Protein AF-A0A837HLQ0-F1 (afdb_monomer_lite)

pLDDT: mean 89.19, std 10.48, range [44.34, 97.69]

Secondary structure (DSSP, 8-state):
-HHHHHHHHHHHHHHHHHHHHHHHHH-GGGHHHHHHHHHHHHHHHHHHHHT--HHHHHHHHHHHHHHHHHHHHHHHHHHH--HHHHHHHHHHHHHHHHHHHHHHHGGG-TT-TT--TTHHHHHHHHHHHHHHHHHHHH-TT-TT--HHHHHHHHHHHHHHHHHHHHHHHS---

Foldseek 3Di:
DVVLLVQLVVQLVVLLVCQQVVCVVPPVLCNVVSSNVRNVVSNVCSCVVVVDDSLVSLLVVLLVVLVVLLVVLVVCCVPVVDVVSVVSNVVSVVLNVQLVVCVVCVPVDPQQVQPDHNQSSLQSLLVVLVVQLVCLVVCVPDPRDPSVVSNVVSNVSNVVSVVVSNVNSDDPD

Structure (mmCIF, N/CA/C/O backbone):
data_AF-A0A837HLQ0-F1
#
_entry.id   AF-A0A837HLQ0-F1
#
loop_
_atom_site.group_PDB
_atom_site.id
_atom_site.type_symbol
_atom_site.label_atom_id
_atom_site.label_alt_id
_atom_site.label_comp_id
_atom_site.label_asym_id
_atom_site.label_entity_id
_atom_site.label_seq_id
_atom_site.pdbx_PDB_ins_code
_atom_site.Cartn_x
_atom_site.Cartn_y
_atom_site.Cartn_z
_atom_site.occupancy
_atom_site.B_iso_or_equiv
_atom_site.auth_seq_id
_atom_site.auth_comp_id
_atom_site.auth_asym_id
_atom_site.auth_atom_id
_atom_site.pdbx_PDB_model_num
ATOM 1 N N . MET A 1 1 ? -15.020 -18.019 10.980 1.00 65.00 1 MET A N 1
ATOM 2 C CA . MET A 1 1 ? -14.082 -16.875 10.936 1.00 65.00 1 MET A CA 1
ATOM 3 C C . MET A 1 1 ? -12.792 -17.198 10.193 1.00 65.00 1 MET A C 1
ATOM 5 O O . MET A 1 1 ? -12.580 -16.581 9.162 1.00 65.00 1 MET A O 1
ATOM 9 N N . ALA A 1 2 ? -11.977 -18.177 10.611 1.00 77.06 2 ALA A N 1
ATOM 10 C CA . ALA A 1 2 ? -10.708 -18.489 9.925 1.00 77.06 2 ALA A CA 1
ATOM 11 C C . ALA A 1 2 ? -10.864 -18.763 8.412 1.00 77.06 2 ALA A C 1
ATOM 13 O O . ALA A 1 2 ? -10.162 -18.166 7.602 1.00 77.06 2 ALA A O 1
ATOM 14 N N . SER A 1 3 ? -11.860 -19.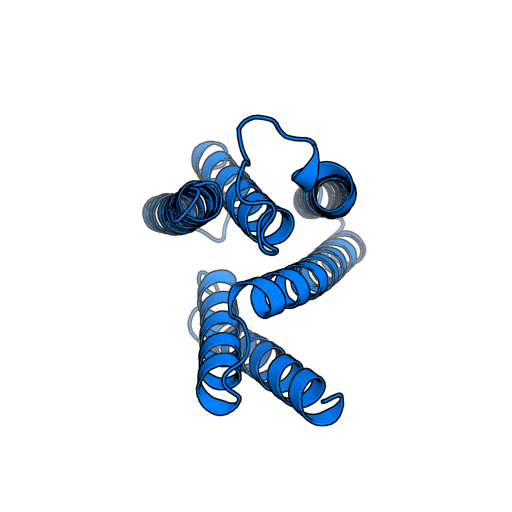570 8.025 1.00 86.94 3 SER A N 1
ATOM 15 C CA . SER A 1 3 ? -12.172 -19.832 6.610 1.00 86.94 3 SER A CA 1
ATOM 16 C C . SER A 1 3 ? -12.517 -18.557 5.823 1.00 86.94 3 SER A C 1
ATOM 18 O O . SER A 1 3 ? -12.079 -18.423 4.690 1.00 86.94 3 SER A O 1
ATOM 20 N N . GLN A 1 4 ? -13.223 -17.590 6.421 1.00 88.88 4 GLN A N 1
ATOM 21 C CA . GLN A 1 4 ? -13.599 -16.343 5.740 1.00 88.88 4 GLN A CA 1
ATOM 22 C C . GLN A 1 4 ? -12.381 -15.450 5.486 1.00 88.88 4 GLN A C 1
ATOM 24 O O . GLN A 1 4 ? -12.241 -14.907 4.395 1.00 88.88 4 GLN A O 1
ATOM 29 N N . ILE A 1 5 ? -11.489 -15.333 6.476 1.00 88.06 5 ILE A N 1
ATOM 30 C CA . ILE A 1 5 ? -10.247 -14.556 6.358 1.00 88.06 5 ILE A CA 1
ATOM 31 C C . ILE A 1 5 ? -9.364 -15.156 5.260 1.00 88.06 5 ILE A C 1
ATOM 33 O O . ILE A 1 5 ? -8.882 -14.429 4.395 1.00 88.06 5 ILE A O 1
ATOM 37 N N . PHE A 1 6 ? -9.219 -16.485 5.245 1.00 91.94 6 PHE A N 1
ATOM 38 C CA . PHE A 1 6 ? -8.462 -17.181 4.208 1.00 91.94 6 PHE A CA 1
ATOM 39 C C . PHE A 1 6 ? -9.070 -16.981 2.815 1.00 91.94 6 PHE A C 1
ATOM 41 O O . PHE A 1 6 ? -8.344 -16.694 1.870 1.00 91.94 6 PHE A O 1
ATOM 48 N N . THR A 1 7 ? -10.398 -17.059 2.674 1.00 94.12 7 THR A N 1
ATOM 49 C CA . THR A 1 7 ? -11.062 -16.817 1.385 1.00 94.12 7 THR A CA 1
ATOM 50 C C . THR A 1 7 ? -10.875 -15.381 0.891 1.00 94.12 7 THR A C 1
ATOM 52 O O . THR A 1 7 ? -10.682 -15.168 -0.301 1.00 94.12 7 THR A O 1
ATOM 55 N N . VAL A 1 8 ? -10.893 -14.387 1.782 1.00 94.62 8 VAL A N 1
ATOM 56 C CA . VAL A 1 8 ? -10.653 -12.983 1.407 1.00 94.62 8 VAL A CA 1
ATOM 57 C C . VAL A 1 8 ? -9.202 -12.776 0.987 1.00 94.62 8 VAL A C 1
ATOM 59 O O . VAL A 1 8 ? -8.959 -12.175 -0.055 1.00 94.62 8 VAL A O 1
ATOM 62 N N . ALA A 1 9 ? -8.246 -13.322 1.744 1.00 93.94 9 ALA A N 1
ATOM 63 C CA . ALA A 1 9 ? -6.837 -13.304 1.363 1.00 93.94 9 ALA A CA 1
ATOM 64 C C . ALA A 1 9 ? -6.623 -13.986 0.003 1.00 93.94 9 ALA A C 1
ATOM 66 O O . ALA A 1 9 ? -5.926 -13.443 -0.849 1.00 93.94 9 ALA A O 1
ATOM 67 N N . PHE A 1 10 ? -7.291 -15.118 -0.240 1.00 95.69 10 PHE A N 1
ATOM 68 C CA . PHE A 1 10 ? -7.277 -15.788 -1.536 1.00 95.69 10 PHE A CA 1
ATOM 69 C C . PHE A 1 10 ? -7.819 -14.890 -2.651 1.00 95.69 10 PHE A C 1
ATOM 71 O O . PHE A 1 10 ? -7.172 -14.789 -3.681 1.00 95.69 10 PHE A O 1
ATOM 78 N N . TYR A 1 11 ? -8.945 -14.191 -2.467 1.00 96.56 11 TYR A N 1
ATOM 79 C CA . TYR A 1 11 ? -9.455 -13.268 -3.490 1.00 96.56 11 TYR A CA 1
ATOM 80 C C . TYR A 1 11 ? -8.487 -12.121 -3.789 1.00 96.56 11 TYR A C 1
ATOM 82 O O . TYR A 1 11 ? -8.323 -11.762 -4.953 1.00 96.56 11 TYR A O 1
ATOM 90 N N . ILE A 1 12 ? -7.831 -11.570 -2.764 1.00 96.81 12 ILE A N 1
ATOM 91 C CA . ILE A 1 12 ? -6.815 -10.521 -2.928 1.00 96.81 12 ILE A CA 1
ATOM 92 C C . ILE A 1 12 ? -5.627 -11.058 -3.731 1.00 96.81 12 ILE A C 1
ATOM 94 O O . ILE A 1 12 ? -5.248 -10.456 -4.732 1.00 96.81 12 ILE A O 1
ATOM 98 N N . LEU A 1 13 ? -5.069 -12.202 -3.325 1.00 96.12 13 LEU A N 1
ATOM 99 C CA . LEU A 1 13 ? -3.921 -12.821 -3.991 1.00 96.12 13 LEU A CA 1
ATOM 100 C C . LEU A 1 13 ? -4.258 -13.267 -5.415 1.00 96.12 13 LEU A C 1
ATOM 102 O O . LEU A 1 13 ? -3.475 -13.048 -6.329 1.00 96.12 13 LEU A O 1
ATOM 106 N N . PHE A 1 14 ? -5.433 -13.853 -5.620 1.00 96.50 14 PHE A N 1
ATOM 107 C CA . PHE A 1 14 ? -5.903 -14.281 -6.932 1.00 96.50 14 PHE A CA 1
ATOM 108 C C . PHE A 1 14 ? -6.078 -13.089 -7.874 1.00 96.50 14 PHE A C 1
ATOM 110 O O . PHE A 1 14 ? -5.617 -13.136 -9.011 1.00 96.50 14 PHE A O 1
ATOM 117 N N . GLY A 1 15 ? -6.680 -11.998 -7.389 1.00 96.44 15 GLY A N 1
ATOM 118 C CA . GLY A 1 15 ? -6.784 -10.749 -8.139 1.00 96.44 15 GLY A CA 1
ATOM 119 C C . GLY A 1 15 ? -5.416 -10.148 -8.461 1.00 96.44 15 GLY A C 1
ATOM 120 O O . GLY A 1 15 ? -5.185 -9.750 -9.600 1.00 96.44 15 GLY A O 1
ATOM 121 N N . LEU A 1 16 ? -4.494 -10.143 -7.494 1.00 95.31 16 LEU A N 1
ATOM 122 C CA . LEU A 1 16 ? -3.116 -9.686 -7.682 1.00 95.31 16 LEU A CA 1
ATOM 123 C C . LEU A 1 16 ? -2.394 -10.501 -8.762 1.00 95.31 16 L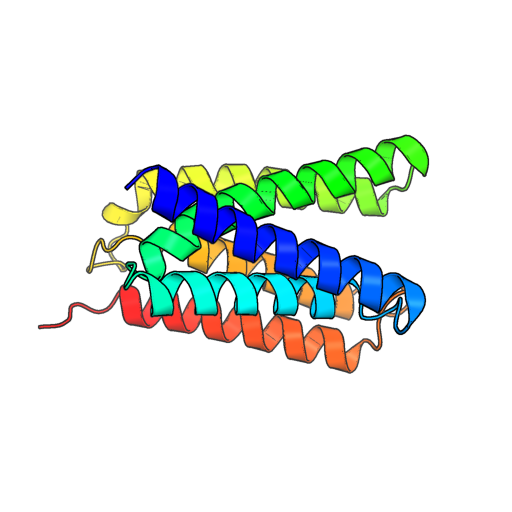EU A C 1
ATOM 125 O O . LEU A 1 16 ? -1.819 -9.917 -9.675 1.00 95.31 16 LEU A O 1
ATOM 129 N N . VAL A 1 17 ? -2.457 -11.833 -8.692 1.00 94.81 17 VAL A N 1
ATOM 130 C CA . VAL A 1 17 ? -1.776 -12.733 -9.634 1.00 94.81 17 VAL A CA 1
ATOM 131 C C . VAL A 1 17 ? -2.383 -12.634 -11.028 1.00 94.81 17 VAL A C 1
ATOM 133 O O . VAL A 1 17 ? -1.642 -12.481 -11.991 1.00 94.81 17 VAL A O 1
ATOM 136 N N . ILE A 1 18 ? -3.711 -12.671 -11.169 1.00 95.31 18 ILE A N 1
ATOM 137 C CA . ILE A 1 18 ? -4.351 -12.531 -12.487 1.00 95.31 18 ILE A CA 1
ATOM 138 C C . ILE A 1 18 ? -4.064 -11.161 -13.091 1.00 95.31 18 ILE A C 1
ATOM 140 O O . ILE A 1 18 ? -3.754 -11.075 -14.278 1.00 95.31 18 ILE A O 1
ATOM 144 N N . GLY A 1 19 ? -4.143 -10.103 -12.282 1.00 93.12 19 GLY A N 1
ATOM 145 C CA . GLY A 1 19 ? -3.815 -8.753 -12.720 1.00 93.12 19 GLY A CA 1
ATOM 146 C C . GLY A 1 19 ? -2.364 -8.650 -13.188 1.00 93.12 19 GLY A C 1
ATOM 147 O O . GLY A 1 19 ? -2.112 -8.137 -14.274 1.00 93.12 19 GLY A O 1
ATOM 148 N N . GLY A 1 20 ? -1.426 -9.197 -12.414 1.00 90.50 20 GLY A N 1
ATOM 149 C CA . GLY A 1 20 ? -0.002 -9.169 -12.735 1.00 90.50 20 GLY A CA 1
ATOM 150 C C . GLY A 1 20 ? 0.363 -10.004 -13.949 1.00 90.50 20 GLY A C 1
ATOM 151 O O . GLY A 1 20 ? 1.014 -9.498 -14.855 1.00 90.50 20 GLY A O 1
ATOM 152 N N . VAL A 1 21 ? -0.111 -11.248 -14.019 1.00 93.19 21 VAL A N 1
ATOM 153 C CA . VAL A 1 21 ? 0.136 -12.136 -15.1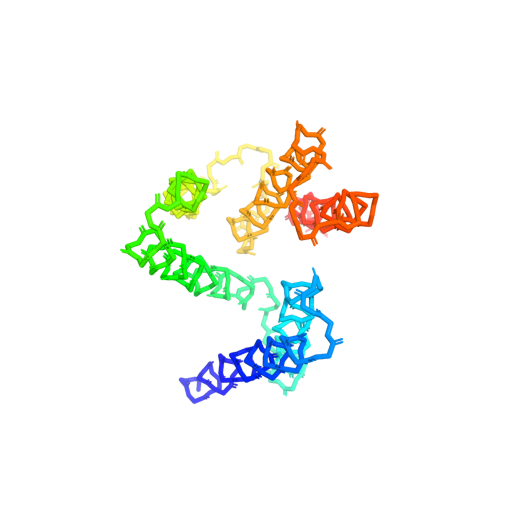62 1.00 93.19 21 VAL A CA 1
ATOM 154 C C . VAL A 1 21 ? -0.491 -11.560 -16.429 1.00 93.19 21 VAL A C 1
ATOM 156 O O . VAL A 1 21 ? 0.178 -11.459 -17.453 1.00 93.19 21 VAL A O 1
ATOM 159 N N . GLY A 1 22 ? -1.751 -11.119 -16.367 1.00 90.88 22 GLY A N 1
ATOM 160 C CA . GLY A 1 22 ? -2.417 -10.495 -17.510 1.00 90.88 22 GLY A CA 1
ATOM 161 C C . GLY A 1 22 ? -1.672 -9.249 -17.990 1.00 90.88 22 GLY A C 1
ATOM 162 O O . GLY A 1 22 ? -1.391 -9.103 -19.179 1.00 90.88 22 GLY A O 1
ATOM 163 N N . ALA A 1 23 ? -1.283 -8.367 -17.073 1.00 91.19 23 ALA A N 1
ATOM 164 C CA . ALA A 1 23 ? -0.551 -7.163 -17.432 1.00 91.19 23 ALA A CA 1
ATOM 165 C C . ALA A 1 23 ? 0.853 -7.449 -17.966 1.00 91.19 23 ALA A C 1
ATOM 167 O O . ALA A 1 23 ? 1.266 -6.798 -18.917 1.00 91.19 23 ALA A O 1
ATOM 168 N N . HIS A 1 24 ? 1.555 -8.445 -17.432 1.00 88.31 24 HIS A N 1
ATOM 169 C CA . HIS A 1 24 ? 2.883 -8.805 -17.914 1.00 88.31 24 HIS A CA 1
ATOM 170 C C . HIS A 1 24 ? 2.875 -9.197 -19.401 1.00 88.31 24 HIS A C 1
ATOM 172 O O . HIS A 1 24 ? 3.798 -8.842 -20.127 1.00 88.31 24 HIS A O 1
ATOM 178 N N . TYR A 1 25 ? 1.820 -9.864 -19.881 1.00 90.75 25 TYR A N 1
ATOM 179 C CA . TYR A 1 25 ? 1.709 -10.239 -21.294 1.00 90.75 25 TYR A CA 1
ATOM 180 C C . TYR A 1 25 ? 1.156 -9.126 -22.194 1.00 90.75 25 TYR A C 1
ATOM 182 O O . TYR A 1 25 ? 1.600 -8.998 -23.333 1.00 90.75 25 TYR A O 1
ATOM 190 N N . TYR A 1 26 ? 0.188 -8.334 -21.718 1.00 91.31 26 TYR A N 1
ATOM 191 C CA . TYR A 1 26 ? -0.521 -7.364 -22.568 1.00 91.31 26 TYR A CA 1
ATOM 192 C C . TYR A 1 26 ? -0.063 -5.910 -22.385 1.00 91.31 26 TYR A C 1
ATOM 194 O O . TYR A 1 26 ? -0.050 -5.149 -23.349 1.00 91.31 26 TYR A O 1
ATOM 202 N N . LEU A 1 27 ? 0.283 -5.500 -21.161 1.00 88.25 27 LEU A N 1
ATOM 203 C CA . LEU A 1 27 ? 0.604 -4.117 -20.782 1.00 88.25 27 LEU A CA 1
ATOM 204 C C . LEU A 1 27 ? 1.728 -4.066 -19.718 1.00 88.25 27 LEU A C 1
ATOM 206 O O . LEU A 1 27 ? 1.475 -3.627 -18.590 1.00 88.25 27 LEU A O 1
ATOM 210 N N . PRO A 1 28 ? 2.980 -4.462 -20.048 1.00 85.12 28 PRO A N 1
ATOM 211 C CA . PRO A 1 28 ? 4.051 -4.641 -19.059 1.00 85.12 28 PRO A CA 1
ATOM 212 C C . PRO A 1 28 ? 4.332 -3.392 -18.211 1.00 85.12 28 PRO A C 1
ATOM 214 O O . PRO A 1 28 ? 4.581 -3.491 -17.011 1.00 85.12 28 PRO A O 1
ATOM 217 N N . LYS A 1 29 ? 4.209 -2.200 -18.810 1.00 84.31 29 LYS A N 1
ATOM 218 C CA . LYS A 1 29 ? 4.387 -0.906 -18.125 1.00 84.31 29 LYS A CA 1
ATOM 219 C C . LYS A 1 29 ? 3.360 -0.658 -17.012 1.00 84.31 29 LYS A C 1
ATOM 221 O O . LYS A 1 29 ? 3.651 0.021 -16.036 1.00 84.31 29 LYS A O 1
ATOM 226 N N . PHE A 1 30 ? 2.163 -1.232 -17.126 1.00 86.69 30 PHE A N 1
ATOM 227 C CA . PHE A 1 30 ? 1.075 -1.072 -16.158 1.00 86.69 30 PHE A CA 1
ATOM 228 C C . PHE A 1 30 ? 0.947 -2.268 -15.204 1.00 86.69 30 PHE A C 1
ATOM 230 O O . PHE A 1 30 ? -0.036 -2.353 -14.467 1.00 86.69 30 PHE A O 1
ATOM 237 N N . THR A 1 31 ? 1.938 -3.170 -15.172 1.00 89.81 31 THR A N 1
ATOM 238 C CA . THR A 1 31 ? 1.899 -4.401 -14.361 1.00 89.81 31 THR A CA 1
ATOM 239 C C . THR A 1 31 ? 1.587 -4.128 -12.901 1.00 89.81 31 THR A C 1
ATOM 241 O O . THR A 1 31 ? 0.688 -4.754 -12.338 1.00 89.81 31 THR A O 1
ATOM 244 N N . PHE A 1 32 ? 2.254 -3.142 -12.303 1.00 90.12 32 PHE A N 1
ATOM 245 C CA . PHE A 1 32 ? 1.967 -2.746 -10.930 1.00 90.12 32 PHE A CA 1
ATOM 246 C C . PHE A 1 32 ? 0.507 -2.304 -10.749 1.00 90.12 32 PHE A C 1
ATOM 248 O O . PHE A 1 32 ? -0.186 -2.835 -9.886 1.00 90.12 32 PHE A O 1
ATOM 255 N N . TRP A 1 33 ? 0.021 -1.366 -11.569 1.00 91.62 33 TRP A N 1
ATOM 256 C CA . TRP A 1 33 ? -1.317 -0.787 -11.412 1.00 91.62 33 TRP A CA 1
ATOM 257 C C . TRP A 1 33 ? -2.428 -1.807 -11.631 1.00 91.62 33 TRP A C 1
ATOM 259 O O . TRP A 1 33 ? -3.393 -1.833 -10.871 1.00 91.62 33 TRP A O 1
ATOM 269 N N . ILE A 1 34 ? -2.284 -2.677 -12.628 1.00 93.69 34 ILE A N 1
ATOM 270 C CA . ILE A 1 34 ? -3.272 -3.719 -12.911 1.00 93.69 34 ILE A CA 1
ATOM 271 C C . ILE A 1 34 ? -3.262 -4.780 -11.798 1.00 93.69 34 ILE A C 1
ATOM 273 O O . ILE A 1 34 ? -4.333 -5.183 -11.344 1.00 93.69 34 ILE A O 1
ATOM 277 N N . SER A 1 35 ? -2.089 -5.170 -11.281 1.00 93.81 35 SER A N 1
ATOM 278 C CA . SER A 1 35 ? -1.987 -6.069 -10.114 1.00 93.81 35 SER A CA 1
ATOM 279 C C . SER A 1 35 ? -2.617 -5.452 -8.868 1.00 93.81 35 SER A C 1
ATOM 281 O O . SER A 1 35 ? -3.403 -6.097 -8.173 1.00 93.81 35 SER A O 1
ATOM 283 N N . PHE A 1 36 ? -2.304 -4.181 -8.599 1.00 94.06 36 PHE A N 1
ATOM 284 C CA . PHE A 1 36 ? -2.857 -3.422 -7.484 1.00 94.06 36 PHE A CA 1
ATOM 285 C C . PHE A 1 36 ? -4.381 -3.329 -7.588 1.00 94.06 36 PHE A C 1
ATOM 287 O O . PHE A 1 36 ? -5.085 -3.586 -6.613 1.00 94.06 36 PHE A O 1
ATOM 294 N N . MET A 1 37 ? -4.914 -3.050 -8.780 1.00 95.44 37 MET A N 1
ATOM 295 C CA . MET A 1 37 ? -6.358 -3.015 -9.001 1.00 95.44 37 MET A CA 1
ATOM 296 C C . MET A 1 37 ? -7.012 -4.381 -8.843 1.00 95.44 37 MET A C 1
ATOM 298 O O . MET A 1 37 ? -8.064 -4.472 -8.213 1.00 95.44 37 MET A O 1
ATOM 302 N N . GLY A 1 38 ? -6.367 -5.448 -9.312 1.00 96.69 38 GLY A N 1
ATOM 303 C CA . GLY A 1 38 ? -6.799 -6.816 -9.046 1.00 96.69 38 GLY A CA 1
ATOM 304 C C . GLY A 1 38 ? -6.896 -7.114 -7.546 1.00 96.69 38 GLY A C 1
ATOM 305 O O . GLY A 1 38 ? -7.918 -7.625 -7.083 1.00 96.69 38 GLY A O 1
ATOM 306 N N . ALA A 1 39 ? -5.887 -6.720 -6.764 1.00 96.56 39 ALA A N 1
ATOM 307 C CA . ALA A 1 39 ? -5.886 -6.867 -5.309 1.00 96.56 39 ALA A CA 1
ATOM 308 C C . ALA A 1 39 ? -7.011 -6.056 -4.634 1.00 96.56 39 ALA A C 1
ATOM 310 O O . ALA A 1 39 ? -7.714 -6.578 -3.766 1.00 96.56 39 ALA A O 1
ATOM 311 N N . VAL A 1 40 ? -7.226 -4.803 -5.055 1.00 96.56 40 VAL A N 1
ATOM 312 C CA . VAL A 1 40 ? -8.300 -3.930 -4.545 1.00 96.56 40 VAL A CA 1
ATOM 313 C C . VAL A 1 40 ? -9.683 -4.499 -4.868 1.00 96.56 40 VAL A C 1
ATOM 315 O O . VAL A 1 40 ? -10.554 -4.506 -3.999 1.00 96.56 40 VAL A O 1
ATOM 318 N N . ILE A 1 41 ? -9.891 -5.030 -6.077 1.00 97.12 41 ILE A N 1
ATOM 319 C CA . ILE A 1 41 ? -11.140 -5.700 -6.468 1.00 97.12 41 ILE A CA 1
ATOM 320 C C . ILE A 1 41 ? -11.354 -6.959 -5.619 1.00 97.12 41 ILE A C 1
ATOM 322 O O . ILE A 1 41 ? -12.452 -7.170 -5.103 1.00 97.12 41 ILE A O 1
ATOM 326 N N . GLY A 1 42 ? -10.310 -7.766 -5.412 1.00 96.75 42 GLY A N 1
ATOM 327 C CA . GLY A 1 42 ? -10.363 -8.941 -4.540 1.00 96.75 42 GLY A CA 1
ATOM 328 C C . GLY A 1 42 ? -10.744 -8.588 -3.099 1.00 96.75 42 GLY A C 1
ATOM 329 O O . GLY A 1 42 ? -11.624 -9.226 -2.511 1.00 96.75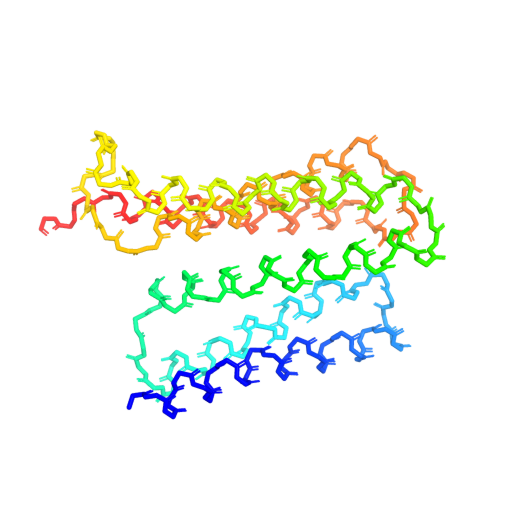 42 GLY A O 1
ATOM 330 N N . LEU A 1 43 ? -10.152 -7.519 -2.556 1.00 96.25 43 LEU A N 1
ATOM 331 C CA . LEU A 1 43 ? -10.491 -6.980 -1.238 1.00 96.25 43 LEU A CA 1
ATOM 332 C C . LEU A 1 43 ? -11.943 -6.496 -1.196 1.00 96.25 43 LEU A C 1
ATOM 334 O O . LEU A 1 43 ? -12.675 -6.842 -0.270 1.00 96.25 43 LEU A O 1
ATOM 338 N N . TRP A 1 44 ? -12.386 -5.748 -2.207 1.00 96.56 44 TRP A N 1
ATOM 339 C CA . TRP A 1 44 ? -13.752 -5.234 -2.301 1.00 96.56 44 TRP A CA 1
ATOM 340 C C . TRP A 1 44 ? -14.792 -6.359 -2.331 1.00 96.56 44 TRP A C 1
ATOM 342 O O . TRP A 1 44 ? -15.756 -6.336 -1.561 1.00 96.56 44 TRP A O 1
ATOM 352 N N . ILE A 1 45 ? -14.578 -7.386 -3.160 1.00 96.38 45 ILE A N 1
ATOM 353 C CA . ILE A 1 45 ? -15.442 -8.573 -3.231 1.00 96.38 45 ILE A CA 1
ATOM 354 C C . ILE A 1 45 ? -15.474 -9.286 -1.876 1.00 96.38 45 ILE A C 1
ATOM 356 O O . ILE A 1 45 ? -16.549 -9.631 -1.386 1.00 96.38 45 ILE A O 1
ATOM 360 N N . GLY A 1 46 ? -14.317 -9.486 -1.241 1.00 94.62 46 GLY A N 1
ATOM 361 C CA . GLY A 1 46 ? -14.230 -10.132 0.066 1.00 94.62 46 GLY A CA 1
ATOM 362 C C . GLY A 1 46 ? -14.979 -9.365 1.159 1.00 94.62 46 GLY A C 1
ATOM 363 O O . GLY A 1 46 ? -15.798 -9.941 1.880 1.00 94.62 46 GLY A O 1
ATOM 364 N N . VAL A 1 47 ? -14.747 -8.055 1.256 1.00 95.00 47 VAL A N 1
ATOM 365 C CA . VAL A 1 47 ? -15.363 -7.191 2.270 1.00 95.00 47 VAL A CA 1
ATOM 366 C C . VAL A 1 47 ? -16.875 -7.109 2.088 1.00 95.00 47 VAL A C 1
ATOM 368 O O . VAL A 1 47 ? -17.608 -7.262 3.063 1.00 95.00 47 VAL A O 1
ATOM 371 N N . THR A 1 48 ? -17.357 -6.916 0.859 1.00 94.44 48 THR A N 1
ATOM 372 C CA . THR A 1 48 ? -18.797 -6.798 0.577 1.00 94.44 48 THR A CA 1
ATOM 373 C C . THR A 1 48 ? -19.531 -8.125 0.765 1.00 94.44 48 THR A C 1
ATOM 375 O O . THR A 1 48 ? -20.590 -8.156 1.395 1.00 94.44 48 THR A O 1
ATOM 378 N N . ARG A 1 49 ? -18.951 -9.241 0.303 1.00 94.69 49 ARG A N 1
ATOM 379 C CA . ARG A 1 49 ? -19.555 -10.578 0.415 1.00 94.69 49 ARG A CA 1
ATOM 380 C C . ARG A 1 49 ? -19.671 -11.053 1.859 1.00 94.69 49 ARG A C 1
ATOM 382 O O . ARG A 1 49 ? -20.691 -11.633 2.225 1.00 94.69 49 ARG A O 1
ATOM 389 N N . TYR A 1 50 ? -18.641 -10.822 2.672 1.00 93.50 50 TYR A N 1
ATOM 390 C CA . TYR A 1 50 ? -18.592 -11.298 4.059 1.00 93.50 50 TYR A CA 1
ATOM 391 C C . TYR A 1 50 ? -18.907 -10.216 5.097 1.00 93.50 50 TYR A C 1
ATOM 393 O O . TYR A 1 50 ? -18.879 -10.505 6.292 1.00 93.50 50 TYR A O 1
ATOM 401 N N . ARG A 1 51 ? -19.241 -8.994 4.655 1.00 91.75 51 ARG A N 1
ATOM 402 C CA . ARG A 1 51 ? -19.564 -7.833 5.504 1.00 91.75 51 ARG A CA 1
ATOM 403 C C . ARG A 1 51 ? -18.486 -7.556 6.556 1.00 91.75 51 ARG A C 1
ATOM 405 O O . ARG A 1 51 ? -18.785 -7.295 7.721 1.00 91.75 51 ARG A O 1
ATOM 412 N N . LEU A 1 52 ? -17.225 -7.653 6.143 1.00 92.50 52 LEU A N 1
ATOM 413 C CA . LEU A 1 52 ? -16.087 -7.417 7.026 1.00 92.50 52 LEU A CA 1
ATOM 414 C C . LEU A 1 52 ? -15.919 -5.926 7.317 1.00 92.50 52 LEU A C 1
ATOM 416 O O . LEU A 1 52 ? -16.334 -5.060 6.547 1.00 92.50 52 LEU A O 1
ATOM 420 N N . ARG A 1 53 ? -15.260 -5.616 8.433 1.00 92.25 53 ARG A N 1
ATOM 421 C CA . ARG A 1 53 ? -14.872 -4.242 8.744 1.00 92.25 53 ARG A CA 1
ATOM 422 C C . ARG A 1 53 ? -13.743 -3.832 7.804 1.00 92.25 53 ARG A C 1
ATOM 424 O O . ARG A 1 53 ? -12.645 -4.383 7.872 1.00 92.25 53 ARG A O 1
ATOM 431 N N . ILE A 1 54 ? -14.031 -2.866 6.932 1.00 91.94 54 ILE A N 1
ATOM 432 C CA . ILE A 1 54 ? -13.127 -2.433 5.857 1.00 91.94 54 ILE A CA 1
ATOM 433 C C . ILE A 1 54 ? -11.731 -2.080 6.384 1.00 91.94 54 ILE A C 1
ATOM 435 O O . ILE A 1 54 ? -10.747 -2.616 5.891 1.00 91.94 54 ILE A O 1
ATOM 439 N N . PHE A 1 55 ? -11.634 -1.276 7.444 1.00 93.50 55 PHE A N 1
ATOM 440 C CA . PHE A 1 55 ? -10.345 -0.815 7.967 1.00 93.50 55 PHE A CA 1
ATOM 441 C C . PHE A 1 55 ? -9.530 -1.910 8.663 1.00 93.50 55 PHE A C 1
ATOM 443 O O . PHE A 1 55 ? -8.312 -1.930 8.532 1.00 93.50 55 PHE A O 1
ATOM 450 N N . GLU A 1 56 ? -10.180 -2.854 9.347 1.00 92.75 56 GLU A N 1
ATOM 451 C CA . GLU A 1 56 ? -9.493 -4.024 9.918 1.00 92.75 56 GLU A CA 1
ATOM 452 C C . GLU A 1 56 ? -8.974 -4.952 8.809 1.00 92.75 56 GLU A C 1
ATOM 454 O O . GLU A 1 56 ? -7.884 -5.510 8.911 1.00 92.75 56 GLU A O 1
ATOM 459 N N . THR A 1 57 ? -9.737 -5.077 7.719 1.00 94.75 57 THR A N 1
ATOM 460 C CA . THR A 1 57 ? -9.347 -5.887 6.556 1.00 94.75 57 THR A CA 1
ATOM 461 C C . THR A 1 57 ? -8.196 -5.236 5.791 1.00 94.75 57 THR A C 1
ATOM 463 O O . THR A 1 57 ? -7.272 -5.932 5.382 1.00 94.75 57 THR A O 1
ATOM 466 N N . ILE A 1 58 ? -8.218 -3.907 5.632 1.00 95.19 58 ILE A N 1
ATOM 467 C CA . ILE A 1 58 ? -7.127 -3.150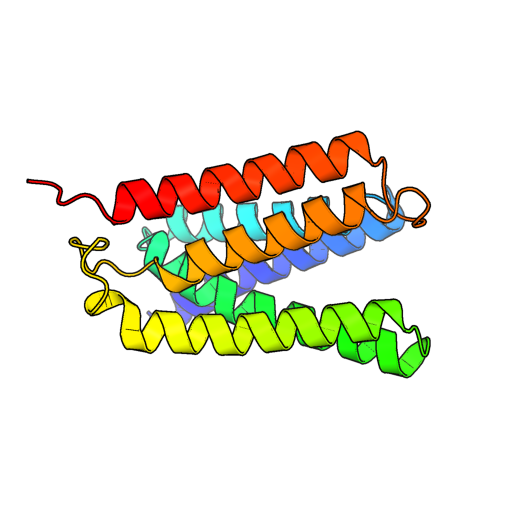 5.006 1.00 95.19 58 ILE A CA 1
ATOM 468 C C . ILE A 1 58 ? -5.845 -3.262 5.832 1.00 95.19 58 ILE A C 1
ATOM 470 O O . ILE A 1 58 ? -4.803 -3.527 5.250 1.00 95.19 58 ILE A O 1
ATOM 474 N N . GLU A 1 59 ? -5.896 -3.131 7.160 1.00 94.62 59 GLU A N 1
ATOM 475 C CA . GLU A 1 59 ? -4.717 -3.335 8.025 1.00 94.62 59 GLU A CA 1
ATOM 476 C C . GLU A 1 59 ? -4.059 -4.698 7.772 1.00 94.62 59 GLU A C 1
ATOM 478 O O . GLU A 1 59 ? -2.865 -4.781 7.484 1.00 94.62 59 GLU A O 1
ATOM 483 N N . ALA A 1 60 ? -4.857 -5.769 7.775 1.00 94.31 60 ALA A N 1
ATOM 484 C CA . ALA A 1 60 ? -4.354 -7.109 7.487 1.00 94.31 60 ALA A CA 1
ATOM 485 C C . ALA A 1 60 ? -3.800 -7.238 6.055 1.00 94.31 60 ALA A C 1
ATOM 487 O O . ALA A 1 60 ? -2.754 -7.856 5.848 1.00 94.31 60 ALA A O 1
ATOM 488 N N . ALA A 1 61 ? -4.477 -6.641 5.070 1.00 95.62 61 ALA A N 1
ATOM 489 C CA . ALA A 1 61 ? -4.042 -6.662 3.678 1.00 95.62 61 ALA A CA 1
ATOM 490 C C . ALA A 1 61 ? -2.724 -5.901 3.471 1.00 95.62 61 ALA A C 1
ATOM 492 O O . ALA A 1 61 ? -1.870 -6.382 2.734 1.00 95.62 61 ALA A O 1
ATOM 493 N N . VAL A 1 62 ? -2.524 -4.763 4.144 1.00 96.50 62 VAL A N 1
ATOM 494 C CA . VAL A 1 62 ? -1.281 -3.976 4.077 1.00 96.50 62 VAL A CA 1
ATOM 495 C C . VAL A 1 62 ? -0.113 -4.758 4.655 1.00 96.50 62 VAL A C 1
ATOM 497 O O . VAL A 1 62 ? 0.934 -4.824 4.017 1.00 96.50 62 VAL A O 1
ATOM 500 N N . ALA A 1 63 ? -0.291 -5.404 5.811 1.00 95.88 63 ALA A N 1
ATOM 501 C CA . ALA A 1 63 ? 0.749 -6.253 6.386 1.00 95.88 63 ALA A CA 1
ATOM 502 C C . ALA A 1 63 ? 1.181 -7.362 5.409 1.00 95.88 63 ALA A C 1
ATOM 504 O O . ALA A 1 63 ? 2.374 -7.567 5.198 1.00 95.88 63 ALA A O 1
ATOM 505 N N . GLY A 1 64 ? 0.221 -8.035 4.764 1.00 95.25 64 GLY A N 1
ATOM 506 C CA . GLY A 1 64 ? 0.513 -9.038 3.737 1.00 95.25 64 GLY A CA 1
ATOM 507 C C . GLY A 1 64 ? 1.173 -8.447 2.486 1.00 95.25 64 GLY A C 1
ATOM 508 O O . GLY A 1 64 ? 2.145 -9.004 1.985 1.00 95.25 64 GLY A O 1
ATOM 509 N N . ALA A 1 65 ? 0.689 -7.301 2.005 1.00 94.88 65 ALA A N 1
ATOM 510 C CA . ALA A 1 65 ? 1.225 -6.634 0.823 1.00 94.88 65 ALA A CA 1
ATOM 511 C C . ALA A 1 65 ? 2.679 -6.186 1.016 1.00 94.88 65 ALA A C 1
ATOM 513 O O . ALA A 1 65 ? 3.484 -6.369 0.110 1.00 94.88 65 ALA A O 1
ATOM 514 N N . LEU A 1 66 ? 3.043 -5.664 2.192 1.00 96.00 66 LEU A N 1
ATOM 515 C CA . LEU A 1 66 ? 4.428 -5.293 2.500 1.00 96.00 66 LEU A CA 1
ATOM 516 C C . LEU A 1 66 ? 5.370 -6.501 2.458 1.00 96.00 66 LEU A C 1
ATOM 518 O O . LEU A 1 66 ? 6.474 -6.386 1.939 1.00 96.00 66 LEU A O 1
ATOM 522 N N . LEU A 1 67 ? 4.930 -7.663 2.954 1.00 95.62 67 LEU A N 1
ATOM 523 C CA . LEU A 1 67 ? 5.724 -8.895 2.882 1.00 95.62 67 LEU A CA 1
ATOM 524 C C . LEU A 1 67 ? 5.901 -9.379 1.439 1.00 95.62 67 LEU A C 1
ATOM 526 O O . LEU A 1 67 ? 6.986 -9.827 1.073 1.00 95.62 67 LEU A O 1
ATOM 530 N N . ILE A 1 68 ? 4.857 -9.267 0.613 1.00 94.25 68 ILE A N 1
ATOM 531 C CA . ILE A 1 68 ? 4.937 -9.596 -0.815 1.00 94.25 68 ILE A CA 1
ATOM 532 C C . ILE A 1 68 ? 5.899 -8.640 -1.525 1.00 94.25 68 ILE A C 1
ATOM 534 O O . ILE A 1 68 ? 6.770 -9.105 -2.248 1.00 94.25 68 ILE A O 1
ATOM 538 N N . LEU A 1 69 ? 5.784 -7.329 -1.291 1.00 93.44 69 LEU A N 1
ATOM 539 C CA . LEU A 1 69 ? 6.669 -6.329 -1.896 1.00 93.44 69 LEU A CA 1
ATOM 540 C C . LEU A 1 69 ? 8.133 -6.544 -1.498 1.00 93.44 69 LEU A C 1
ATOM 542 O O . LEU A 1 69 ? 8.991 -6.514 -2.371 1.00 93.44 69 LEU A O 1
ATOM 546 N N . ALA A 1 70 ? 8.405 -6.828 -0.220 1.00 94.56 70 ALA A N 1
ATOM 547 C CA . ALA A 1 70 ? 9.756 -7.156 0.238 1.00 94.56 70 ALA A CA 1
ATOM 548 C C . ALA A 1 70 ? 10.290 -8.416 -0.463 1.00 94.56 70 ALA A C 1
ATOM 550 O O . ALA A 1 70 ? 11.412 -8.461 -0.952 1.00 94.56 70 ALA A O 1
ATOM 551 N N . SER A 1 71 ? 9.444 -9.444 -0.594 1.00 93.06 71 SER A N 1
ATOM 552 C CA . SER A 1 71 ? 9.823 -10.684 -1.284 1.00 93.06 71 SER A CA 1
ATOM 553 C C . SER A 1 71 ? 10.121 -10.457 -2.770 1.00 93.06 71 SER A C 1
ATOM 555 O O . SER A 1 71 ? 11.036 -11.068 -3.307 1.00 93.06 71 SER A O 1
ATOM 557 N N . VAL A 1 72 ? 9.374 -9.583 -3.446 1.00 90.44 72 VAL A N 1
ATOM 558 C CA . VAL A 1 72 ? 9.616 -9.258 -4.859 1.00 90.44 72 VAL A CA 1
ATOM 559 C C . VAL A 1 72 ? 10.935 -8.502 -5.017 1.00 90.44 72 VAL A C 1
ATOM 561 O O . VAL A 1 72 ? 11.783 -8.923 -5.799 1.00 90.44 72 VAL A O 1
ATOM 564 N N . HIS A 1 73 ? 11.154 -7.440 -4.240 1.00 89.88 73 HIS A N 1
ATOM 565 C CA . HIS A 1 73 ? 12.354 -6.614 -4.383 1.00 89.88 73 HIS A CA 1
ATOM 566 C C . HIS A 1 73 ? 13.633 -7.323 -3.938 1.00 89.88 73 HIS A C 1
ATOM 568 O O . HIS A 1 73 ? 14.676 -7.112 -4.555 1.00 89.88 73 HIS A O 1
ATOM 574 N N . ILE A 1 74 ? 13.574 -8.196 -2.926 1.00 92.25 74 ILE A N 1
ATOM 575 C CA . ILE A 1 74 ? 14.737 -9.003 -2.549 1.00 92.25 74 ILE A CA 1
ATOM 576 C C . ILE A 1 74 ? 15.091 -10.034 -3.628 1.00 92.25 74 ILE A C 1
ATOM 578 O O . ILE A 1 74 ? 16.273 -10.238 -3.887 1.00 92.25 74 ILE A O 1
ATOM 582 N N . ILE A 1 75 ? 14.105 -10.652 -4.294 1.00 90.81 75 ILE A N 1
ATOM 583 C CA . ILE A 1 75 ? 14.360 -11.574 -5.413 1.00 90.81 75 ILE A CA 1
ATOM 584 C C . ILE A 1 75 ? 14.993 -10.811 -6.581 1.00 90.81 75 ILE A C 1
ATOM 586 O O . ILE A 1 75 ? 16.060 -11.205 -7.045 1.00 90.81 75 ILE A O 1
ATOM 590 N N . GLU A 1 76 ? 14.413 -9.677 -6.987 1.00 87.44 76 GLU A N 1
ATOM 591 C CA . GLU A 1 76 ? 14.969 -8.819 -8.047 1.00 87.44 76 GLU A CA 1
ATOM 592 C C . GLU A 1 76 ? 16.399 -8.356 -7.724 1.00 87.44 76 GLU A C 1
ATOM 594 O O . GLU A 1 76 ? 17.282 -8.373 -8.581 1.00 87.44 76 GLU A O 1
ATOM 599 N N . LEU A 1 77 ? 16.658 -7.974 -6.469 1.00 89.38 77 LEU A N 1
ATOM 600 C CA . LEU A 1 77 ? 17.989 -7.576 -6.018 1.00 89.38 77 LEU A CA 1
ATOM 601 C C . LEU A 1 77 ? 19.002 -8.720 -6.139 1.00 89.38 77 LEU A C 1
ATOM 603 O O . LEU A 1 77 ? 20.144 -8.475 -6.519 1.00 89.38 77 LEU A O 1
ATOM 607 N N . LEU A 1 78 ? 18.616 -9.950 -5.794 1.00 91.62 78 LEU A N 1
ATOM 608 C CA . LEU A 1 78 ? 19.514 -11.106 -5.820 1.00 91.62 78 LEU A CA 1
ATOM 609 C C . LEU A 1 78 ? 19.766 -11.626 -7.240 1.00 91.62 78 LEU A C 1
ATOM 611 O O . LEU A 1 78 ? 20.873 -12.081 -7.522 1.00 91.62 78 LEU A O 1
ATOM 615 N N . GLU A 1 79 ? 18.766 -11.560 -8.118 1.00 91.62 79 GLU A N 1
ATOM 616 C CA . GLU A 1 79 ? 18.864 -12.063 -9.492 1.00 91.62 79 GLU A CA 1
ATOM 617 C C . GLU A 1 79 ? 19.524 -11.055 -10.442 1.00 91.62 79 GLU A C 1
ATOM 619 O O . GLU A 1 79 ? 20.385 -11.432 -11.237 1.00 91.62 79 GLU A O 1
ATOM 624 N N . GLU A 1 80 ? 19.167 -9.772 -10.346 1.00 86.56 80 GLU A N 1
ATOM 625 C CA . GLU A 1 80 ? 19.626 -8.736 -11.281 1.00 86.56 80 GLU A CA 1
ATOM 626 C C . GLU A 1 80 ? 20.758 -7.863 -10.718 1.00 86.56 80 GLU A C 1
ATOM 628 O O . GLU A 1 80 ? 21.357 -7.082 -11.460 1.00 86.56 80 GLU A O 1
ATOM 633 N N . LEU A 1 81 ? 21.057 -7.964 -9.413 1.00 83.50 81 LEU A N 1
ATOM 634 C CA . LEU A 1 81 ? 22.009 -7.096 -8.697 1.00 83.50 81 LEU A CA 1
ATOM 635 C C . LEU A 1 81 ? 21.729 -5.600 -8.924 1.00 83.50 81 LEU A C 1
ATOM 637 O O . LEU A 1 81 ? 22.633 -4.761 -8.965 1.00 83.50 81 LEU A O 1
ATOM 641 N N . ASN A 1 82 ? 20.447 -5.262 -9.066 1.00 80.31 82 ASN A N 1
ATOM 642 C CA . ASN A 1 82 ? 19.998 -3.918 -9.378 1.00 80.31 82 ASN A CA 1
ATOM 643 C C . ASN A 1 82 ? 19.969 -3.042 -8.114 1.00 80.31 82 ASN A C 1
ATOM 645 O O . ASN A 1 82 ? 19.195 -3.273 -7.182 1.00 80.31 82 ASN A O 1
ATOM 649 N N . MET A 1 83 ? 20.783 -1.982 -8.102 1.00 83.56 83 MET A N 1
ATOM 650 C CA . MET A 1 83 ? 20.856 -1.033 -6.983 1.00 83.56 83 MET A CA 1
ATOM 651 C C . MET A 1 83 ? 19.496 -0.386 -6.667 1.00 83.56 83 MET A C 1
ATOM 653 O O . MET A 1 83 ? 19.204 -0.097 -5.508 1.00 83.56 83 MET A O 1
ATOM 657 N N . ILE A 1 84 ? 18.651 -0.178 -7.679 1.00 84.88 84 ILE A N 1
ATOM 658 C CA . ILE A 1 84 ? 17.331 0.445 -7.526 1.00 84.88 84 ILE A CA 1
ATOM 659 C C . ILE A 1 84 ? 16.395 -0.477 -6.746 1.00 84.88 84 ILE A C 1
ATOM 661 O O . ILE A 1 84 ? 15.712 -0.013 -5.832 1.00 84.88 84 ILE A O 1
ATOM 665 N N . SER A 1 85 ? 16.410 -1.778 -7.045 1.00 85.88 85 SER A N 1
ATOM 666 C CA . SER A 1 85 ? 15.652 -2.785 -6.295 1.00 85.88 85 SER A CA 1
ATOM 667 C C . SER A 1 85 ? 16.115 -2.851 -4.837 1.00 85.88 85 SER A C 1
ATOM 669 O O . SER A 1 85 ? 15.289 -2.944 -3.934 1.00 85.88 85 SER A O 1
ATOM 671 N N . GLY A 1 86 ? 17.416 -2.669 -4.575 1.00 88.38 86 GLY A N 1
ATOM 672 C CA . GLY A 1 86 ? 17.950 -2.571 -3.210 1.00 88.38 86 GLY A CA 1
ATOM 673 C C . GLY A 1 86 ? 17.471 -1.337 -2.436 1.00 88.38 86 GLY A C 1
ATOM 674 O O . GLY A 1 86 ? 17.177 -1.428 -1.243 1.00 88.38 86 GLY A O 1
ATOM 675 N N . ILE A 1 87 ? 17.337 -0.185 -3.102 1.00 90.06 87 ILE A N 1
ATOM 676 C CA . ILE A 1 87 ? 16.749 1.021 -2.493 1.00 90.06 87 ILE A CA 1
ATOM 677 C C . ILE A 1 87 ? 15.275 0.777 -2.153 1.00 90.06 87 ILE A C 1
ATOM 679 O O . ILE A 1 87 ? 14.839 1.115 -1.050 1.00 90.06 87 ILE A O 1
ATOM 683 N N . TRP A 1 88 ? 14.516 0.168 -3.068 1.00 90.25 88 TRP A N 1
ATOM 684 C CA . TRP A 1 88 ? 13.111 -0.171 -2.837 1.00 90.25 88 TRP A CA 1
ATOM 685 C C . TRP A 1 88 ? 12.925 -1.165 -1.694 1.00 90.25 88 TRP A C 1
ATOM 687 O O . TRP A 1 88 ? 12.045 -0.959 -0.861 1.00 90.25 88 TRP A O 1
ATOM 697 N N . GLU A 1 89 ? 13.790 -2.170 -1.587 1.00 93.44 89 GLU A N 1
ATOM 698 C CA . GLU A 1 89 ? 13.793 -3.092 -0.452 1.00 93.44 89 GLU A CA 1
ATOM 699 C C . GLU A 1 89 ? 14.005 -2.344 0.873 1.00 93.44 89 GLU A C 1
ATOM 701 O O . GLU A 1 89 ? 13.232 -2.502 1.821 1.00 93.44 89 GLU A O 1
ATOM 706 N N . GLY A 1 90 ? 14.984 -1.433 0.924 1.00 94.44 90 GLY A N 1
ATOM 707 C CA . GLY A 1 90 ? 15.210 -0.576 2.091 1.00 94.44 90 GLY A CA 1
ATOM 708 C C . GLY A 1 90 ? 13.987 0.276 2.459 1.00 94.44 90 GLY A C 1
ATOM 709 O O . GLY A 1 90 ? 13.642 0.393 3.639 1.00 94.44 90 GLY A O 1
ATOM 710 N N . VAL A 1 91 ? 13.290 0.828 1.459 1.00 94.75 91 VAL A N 1
ATOM 711 C CA . VAL A 1 91 ? 12.032 1.566 1.654 1.00 94.75 91 VAL A CA 1
ATOM 712 C C . VAL A 1 91 ? 10.946 0.659 2.233 1.00 94.75 91 VAL A C 1
ATOM 714 O O . VAL A 1 91 ? 10.295 1.042 3.205 1.00 94.75 91 VAL A O 1
ATOM 717 N N . VAL A 1 92 ? 10.744 -0.541 1.684 1.00 96.12 92 VAL A N 1
ATOM 718 C CA . VAL A 1 92 ? 9.709 -1.469 2.164 1.00 96.12 92 VAL A CA 1
ATOM 719 C C . VAL A 1 92 ? 10.004 -1.932 3.590 1.00 96.12 92 VAL A C 1
ATOM 721 O O . VAL A 1 92 ? 9.099 -1.912 4.425 1.00 96.12 92 VAL A O 1
ATOM 724 N N . ILE A 1 93 ? 11.258 -2.247 3.926 1.00 96.75 93 ILE A N 1
ATOM 725 C CA . ILE A 1 93 ? 11.664 -2.576 5.301 1.00 96.75 93 ILE A CA 1
ATOM 726 C C . ILE A 1 93 ? 11.366 -1.407 6.250 1.00 96.75 93 ILE A C 1
ATOM 728 O O . ILE A 1 93 ? 10.786 -1.608 7.322 1.00 96.75 93 ILE A O 1
ATOM 732 N N . ALA A 1 94 ? 11.704 -0.173 5.860 1.00 97.38 94 ALA A N 1
ATOM 733 C CA . ALA A 1 94 ? 11.393 1.011 6.658 1.00 97.38 94 ALA A CA 1
ATOM 734 C C . ALA A 1 94 ? 9.878 1.179 6.867 1.00 97.38 94 ALA A C 1
ATOM 736 O O . ALA A 1 94 ? 9.440 1.512 7.971 1.00 97.38 94 ALA A O 1
ATOM 737 N N . LEU A 1 95 ? 9.066 0.891 5.845 1.00 97.69 95 LEU A N 1
ATOM 738 C CA . LEU A 1 95 ? 7.606 0.913 5.937 1.00 97.69 95 LEU A CA 1
ATOM 739 C C . LEU A 1 95 ? 7.047 -0.206 6.820 1.00 97.69 95 LEU A C 1
ATOM 741 O O . LEU A 1 95 ? 6.088 0.042 7.547 1.00 97.69 95 LEU A O 1
ATOM 745 N N . ILE A 1 96 ? 7.645 -1.400 6.824 1.00 97.50 96 ILE A N 1
ATOM 746 C CA . ILE A 1 96 ? 7.290 -2.484 7.754 1.00 97.50 96 ILE A CA 1
ATOM 747 C C . ILE A 1 96 ? 7.553 -2.039 9.195 1.00 97.50 96 ILE A C 1
ATOM 749 O O . ILE A 1 96 ? 6.675 -2.148 10.053 1.00 97.50 96 ILE A O 1
ATOM 753 N N . ILE A 1 97 ? 8.736 -1.482 9.471 1.00 97.19 97 ILE A N 1
ATOM 754 C CA . ILE A 1 97 ? 9.072 -0.954 10.801 1.00 97.19 97 ILE A CA 1
ATOM 755 C C . ILE A 1 97 ? 8.074 0.139 11.197 1.00 97.19 97 ILE A C 1
ATOM 757 O O . ILE A 1 97 ? 7.524 0.109 12.302 1.00 97.19 97 ILE A O 1
ATOM 761 N N . LEU A 1 98 ? 7.791 1.073 10.286 1.00 96.62 98 LEU A N 1
ATOM 762 C CA . LEU A 1 98 ? 6.831 2.145 10.512 1.00 96.62 98 LEU A CA 1
ATOM 763 C C . LEU A 1 98 ? 5.426 1.600 10.794 1.00 96.62 98 LEU A C 1
ATOM 765 O O . LEU A 1 98 ? 4.800 2.040 11.755 1.00 96.62 98 LEU A O 1
ATOM 769 N N . TYR A 1 99 ? 4.953 0.616 10.028 1.00 96.75 99 TYR A N 1
ATOM 770 C CA . TYR A 1 99 ? 3.663 -0.043 10.232 1.00 96.75 99 TYR A CA 1
ATOM 771 C C . TYR A 1 99 ? 3.523 -0.561 11.669 1.00 96.75 99 TYR A C 1
ATOM 773 O O . TYR A 1 99 ? 2.556 -0.230 12.360 1.00 96.75 99 TYR A O 1
ATOM 781 N N . TYR A 1 100 ? 4.524 -1.290 12.172 1.00 95.50 100 TYR A N 1
ATOM 782 C CA . TYR A 1 100 ? 4.510 -1.796 13.547 1.00 95.50 100 TYR A CA 1
ATOM 783 C C . TYR A 1 100 ? 4.621 -0.683 14.597 1.00 95.50 100 TYR A C 1
ATOM 785 O O . TYR A 1 100 ? 3.946 -0.738 15.631 1.00 95.50 100 TYR A O 1
ATOM 793 N N . LEU A 1 101 ? 5.438 0.347 14.353 1.00 94.69 101 LEU A N 1
ATOM 794 C CA . LEU A 1 101 ? 5.565 1.491 15.260 1.00 94.69 101 LEU A CA 1
ATOM 795 C C . LEU A 1 101 ? 4.247 2.257 15.389 1.00 94.69 101 LEU A C 1
ATOM 797 O O . LEU A 1 101 ? 3.822 2.539 16.516 1.00 94.69 101 LEU A O 1
ATOM 801 N N . LEU A 1 102 ? 3.587 2.546 14.265 1.00 93.50 102 LEU A N 1
ATOM 802 C CA . LEU A 1 102 ? 2.281 3.197 14.236 1.00 93.50 102 LEU A CA 1
ATOM 803 C C . LEU A 1 102 ? 1.229 2.294 14.884 1.00 93.50 102 LEU A C 1
ATOM 805 O O . LEU A 1 102 ? 0.539 2.742 15.795 1.00 93.50 102 LEU A O 1
ATOM 809 N N . GLY A 1 103 ? 1.167 1.009 14.528 1.00 90.56 103 GLY A N 1
ATOM 810 C CA . GLY A 1 103 ? 0.222 0.050 15.111 1.00 90.56 103 GLY A CA 1
ATOM 811 C C . GLY A 1 103 ? 0.346 -0.098 16.634 1.00 90.56 103 GLY A C 1
ATOM 812 O O . GLY A 1 103 ? -0.652 -0.297 17.326 1.00 90.56 103 GLY A O 1
ATOM 813 N N . LYS A 1 104 ? 1.548 0.078 17.196 1.00 91.00 104 LYS A N 1
ATOM 814 C CA . LYS A 1 104 ? 1.772 0.045 18.650 1.00 91.00 104 LYS A CA 1
ATOM 815 C C . LYS A 1 104 ? 1.410 1.358 19.356 1.00 91.00 104 LYS A C 1
ATOM 817 O O . LYS A 1 104 ? 0.986 1.329 20.512 1.00 91.00 104 LYS A O 1
ATOM 822 N N . HIS A 1 105 ? 1.589 2.505 18.699 1.00 89.50 105 HIS A N 1
ATOM 823 C CA . HIS A 1 105 ? 1.494 3.823 19.342 1.00 89.50 105 HIS A CA 1
ATOM 824 C C . HIS A 1 105 ? 0.306 4.677 18.888 1.00 89.50 105 HIS A C 1
ATOM 826 O O . HIS A 1 105 ? 0.086 5.728 19.484 1.00 89.50 105 HIS A O 1
ATOM 832 N N . TYR A 1 106 ? -0.494 4.240 17.909 1.00 83.44 106 TYR A N 1
ATOM 833 C CA . TYR A 1 106 ? -1.512 5.089 17.278 1.00 83.44 106 TYR A CA 1
ATOM 834 C C . TYR A 1 106 ? -2.530 5.699 18.252 1.00 83.44 106 TYR A C 1
ATOM 836 O O . TYR A 1 106 ? -2.963 6.832 18.069 1.00 83.44 106 TYR A O 1
ATOM 844 N N . LYS A 1 107 ? -2.867 4.990 19.336 1.00 83.50 107 LYS A N 1
ATOM 845 C CA . LYS A 1 107 ? -3.790 5.478 20.378 1.00 83.50 107 LYS A CA 1
ATOM 846 C C . LYS A 1 107 ? -3.222 6.611 21.239 1.00 83.50 107 LYS A C 1
ATOM 848 O O . LYS A 1 107 ? -3.973 7.239 21.974 1.00 83.50 107 LYS A O 1
ATOM 853 N N . LYS A 1 108 ? -1.906 6.841 21.203 1.00 86.00 108 LYS A N 1
ATOM 854 C CA . LYS A 1 108 ? -1.230 7.894 21.977 1.00 86.00 108 LYS A CA 1
ATOM 855 C C . LYS A 1 108 ? -1.157 9.223 21.222 1.00 86.00 108 LYS A C 1
ATOM 857 O O . LYS A 1 108 ? -0.798 10.229 21.827 1.00 86.00 108 LYS A O 1
ATOM 862 N N . PHE A 1 109 ? -1.463 9.245 19.923 1.00 85.25 109 PHE A N 1
ATOM 863 C CA . PHE A 1 109 ? -1.436 10.482 19.149 1.00 85.25 109 PHE A CA 1
ATOM 864 C C . PHE A 1 109 ? -2.608 11.383 19.539 1.00 85.25 109 PHE A C 1
ATOM 866 O O . PHE A 1 109 ? -3.769 11.018 19.381 1.00 85.25 109 PHE A O 1
ATOM 873 N N . THR A 1 110 ? -2.292 12.588 20.010 1.00 83.31 110 THR A N 1
ATOM 874 C CA . THR A 1 110 ? -3.272 13.575 20.494 1.00 83.31 110 THR A CA 1
ATOM 875 C C . THR A 1 110 ? -4.259 14.020 19.417 1.00 83.31 110 THR A C 1
ATOM 877 O O . THR A 1 110 ? -5.421 14.277 19.717 1.00 83.31 110 THR A O 1
ATOM 880 N N . TRP A 1 111 ? -3.819 14.073 18.159 1.00 83.25 111 TRP A N 1
ATOM 881 C CA . TRP A 1 111 ? -4.651 14.445 17.014 1.00 83.25 111 TRP A CA 1
ATOM 882 C C . TRP A 1 111 ? -5.534 13.293 16.501 1.00 83.25 111 TRP A C 1
ATOM 884 O O . TRP A 1 111 ? -6.529 13.541 15.825 1.00 83.25 111 TRP A O 1
ATOM 894 N N . TYR A 1 112 ? -5.216 12.037 16.845 1.00 84.56 112 TYR A N 1
ATOM 895 C CA . TYR A 1 112 ? -5.987 10.857 16.448 1.00 84.56 112 TYR A CA 1
ATOM 896 C C . TYR A 1 112 ? -6.953 10.434 17.563 1.00 84.56 112 TYR A C 1
ATOM 898 O O . TYR A 1 112 ? -6.815 9.394 18.208 1.00 84.56 112 TYR A O 1
ATOM 906 N N . ALA A 1 113 ? -7.960 11.270 17.801 1.00 76.38 113 ALA A N 1
ATOM 907 C CA . ALA A 1 113 ? -8.841 11.158 18.963 1.00 76.38 113 ALA A CA 1
ATOM 908 C C . ALA A 1 113 ? -9.772 9.926 18.947 1.00 76.38 113 ALA A C 1
ATOM 910 O O . ALA A 1 113 ? -10.299 9.525 19.983 1.00 76.38 113 ALA A O 1
ATOM 911 N N . SER A 1 114 ? -9.998 9.348 17.770 1.00 83.81 114 SER A N 1
ATOM 912 C CA . SER A 1 114 ? -10.913 8.232 17.522 1.00 83.81 114 SER A CA 1
ATOM 913 C C . SER A 1 114 ? -10.395 6.872 18.002 1.00 83.81 114 SER A C 1
ATOM 915 O O . SER A 1 114 ? -11.183 6.019 18.406 1.00 83.81 114 SER A O 1
ATOM 917 N N . GLY A 1 115 ? -9.078 6.633 17.952 1.00 81.25 115 GLY A N 1
ATOM 918 C CA . GLY A 1 115 ? -8.485 5.353 18.363 1.00 81.25 115 GLY A CA 1
ATOM 919 C C . GLY A 1 115 ? -8.960 4.122 17.568 1.00 81.25 115 GLY A C 1
ATOM 920 O O . GLY A 1 115 ? -8.672 2.992 17.976 1.00 81.25 115 GLY A O 1
ATOM 921 N N . ARG A 1 116 ? -9.673 4.312 16.445 1.00 85.06 116 ARG A N 1
ATOM 922 C CA . ARG A 1 116 ? -10.149 3.240 15.554 1.00 85.06 116 ARG A CA 1
ATOM 923 C C . ARG A 1 116 ? -8.992 2.556 14.820 1.00 85.06 116 ARG A C 1
ATOM 925 O O . ARG A 1 116 ? -7.970 3.180 14.537 1.00 85.06 116 ARG A O 1
ATOM 932 N N . VAL A 1 117 ? -9.170 1.269 14.524 1.00 87.94 117 VAL A N 1
ATOM 933 C CA . VAL A 1 117 ? -8.251 0.457 13.705 1.00 87.94 117 VAL A CA 1
ATOM 934 C C . VAL A 1 117 ? -8.290 0.955 12.253 1.00 87.94 117 VAL A C 1
ATOM 936 O O . VAL A 1 117 ? -9.352 1.377 11.798 1.00 87.94 117 VAL A O 1
ATOM 939 N N . GLY A 1 118 ? -7.157 0.934 11.543 1.00 89.00 118 GLY A N 1
ATOM 940 C CA . GLY A 1 118 ? -7.025 1.463 10.176 1.00 89.00 118 GLY A CA 1
ATOM 941 C C . GLY A 1 118 ? -5.957 2.545 10.019 1.00 89.00 118 GLY A C 1
ATOM 942 O O . GLY A 1 118 ? -5.575 2.871 8.900 1.00 89.00 118 GLY A O 1
ATOM 943 N N . PHE A 1 119 ? -5.484 3.116 11.128 1.00 93.81 119 PHE A N 1
ATOM 944 C CA . PHE A 1 119 ? -4.506 4.198 11.115 1.00 93.81 119 PHE A CA 1
ATOM 945 C C . PHE A 1 119 ? -3.169 3.779 10.492 1.00 93.81 119 PHE A C 1
ATOM 947 O O . PHE A 1 119 ? -2.679 4.456 9.593 1.00 93.81 119 PHE A O 1
ATOM 954 N N . ALA A 1 120 ? -2.583 2.669 10.947 1.00 95.25 120 ALA A N 1
ATOM 955 C CA . ALA A 1 120 ? -1.246 2.264 10.525 1.00 95.25 120 ALA A CA 1
ATOM 956 C C . ALA A 1 120 ? -1.247 1.844 9.052 1.00 95.25 120 ALA A C 1
ATOM 958 O O . ALA A 1 120 ? -0.421 2.325 8.278 1.00 95.25 120 ALA A O 1
ATOM 959 N N . GLY A 1 121 ? -2.224 1.029 8.653 1.00 95.62 121 GLY A N 1
ATOM 960 C CA . GLY A 1 121 ? -2.400 0.582 7.276 1.00 95.62 121 GLY A CA 1
ATOM 961 C C . GLY A 1 121 ? -2.588 1.748 6.307 1.00 95.62 121 GLY A C 1
ATOM 962 O O . GLY A 1 121 ? -1.841 1.864 5.338 1.00 95.62 121 GLY A O 1
ATOM 963 N N . MET A 1 122 ? -3.529 2.658 6.584 1.00 96.38 122 MET A N 1
ATOM 964 C CA . MET A 1 122 ? -3.800 3.790 5.688 1.00 96.38 122 MET A CA 1
ATOM 965 C C . MET A 1 122 ? -2.643 4.795 5.637 1.00 96.38 122 MET A C 1
ATOM 967 O O . MET A 1 122 ? -2.332 5.308 4.563 1.00 96.38 122 MET A O 1
ATOM 971 N N . SER A 1 123 ? -1.966 5.057 6.760 1.00 96.06 123 SER A N 1
ATOM 972 C CA . SER A 1 123 ? -0.766 5.901 6.757 1.00 96.06 123 SER A CA 1
ATOM 973 C C . SER A 1 123 ? 0.360 5.282 5.933 1.00 96.06 123 SER A C 1
ATOM 975 O O . SER A 1 123 ? 0.990 5.988 5.154 1.00 96.06 123 SER A O 1
ATOM 977 N N . VAL A 1 124 ? 0.598 3.975 6.056 1.00 97.62 124 VAL A N 1
ATOM 978 C CA . VAL A 1 124 ? 1.665 3.292 5.311 1.00 97.62 124 VAL A CA 1
ATOM 979 C C . VAL A 1 124 ? 1.356 3.213 3.818 1.00 97.62 124 VAL A C 1
ATOM 981 O O . VAL A 1 124 ? 2.251 3.493 3.025 1.00 97.62 124 VAL A O 1
ATOM 984 N N . ILE A 1 125 ? 0.104 2.938 3.423 1.00 97.56 125 ILE A N 1
ATOM 985 C CA . ILE A 1 125 ? -0.324 3.057 2.017 1.00 97.56 125 ILE A CA 1
ATOM 986 C C . ILE A 1 125 ? -0.034 4.475 1.515 1.00 97.56 125 ILE A C 1
ATOM 988 O O . ILE A 1 125 ? 0.618 4.648 0.488 1.00 97.56 125 ILE A O 1
ATOM 992 N N . GLY A 1 126 ? -0.475 5.494 2.259 1.00 97.62 126 GLY A N 1
ATOM 993 C CA . GLY A 1 126 ? -0.274 6.890 1.882 1.00 97.62 126 GLY A CA 1
ATOM 994 C C . GLY A 1 126 ? 1.200 7.241 1.675 1.00 97.62 126 GLY A C 1
ATOM 995 O O . GLY A 1 126 ? 1.558 7.811 0.648 1.00 97.62 126 GLY A O 1
ATOM 996 N N . ILE A 1 127 ? 2.064 6.856 2.615 1.00 97.62 127 ILE A N 1
ATOM 997 C CA . ILE A 1 127 ? 3.506 7.123 2.546 1.00 97.62 127 ILE A CA 1
ATOM 998 C C . ILE A 1 127 ? 4.157 6.355 1.391 1.00 97.62 127 ILE A C 1
ATOM 1000 O O . ILE A 1 127 ? 4.938 6.950 0.652 1.00 97.62 127 ILE A O 1
ATOM 1004 N N . TYR A 1 128 ? 3.819 5.077 1.190 1.00 96.56 128 TYR A N 1
ATOM 1005 C CA . TYR A 1 128 ? 4.339 4.280 0.074 1.00 96.56 128 TYR A CA 1
ATOM 1006 C C . TYR A 1 128 ? 4.067 4.960 -1.274 1.00 96.56 128 TYR A C 1
ATOM 1008 O O . TYR A 1 128 ? 4.981 5.155 -2.076 1.00 96.56 128 TYR A O 1
ATOM 1016 N N . PHE A 1 129 ? 2.824 5.392 -1.500 1.00 95.94 129 PHE A N 1
ATOM 1017 C CA . PHE A 1 129 ? 2.443 6.057 -2.744 1.00 95.94 129 PHE A CA 1
ATOM 1018 C C . PHE A 1 129 ? 3.014 7.479 -2.872 1.00 95.94 129 PHE A C 1
ATOM 1020 O O . PHE A 1 129 ? 3.337 7.897 -3.982 1.00 95.94 129 PHE A O 1
ATOM 1027 N N . ILE A 1 130 ? 3.235 8.208 -1.769 1.00 95.94 130 ILE A N 1
ATOM 1028 C CA . ILE A 1 130 ? 4.008 9.463 -1.806 1.00 95.94 130 ILE A CA 1
ATOM 1029 C C . ILE A 1 130 ? 5.438 9.199 -2.274 1.00 95.94 130 ILE A C 1
ATOM 1031 O O . ILE A 1 130 ? 5.913 9.895 -3.166 1.00 95.94 130 ILE A O 1
ATOM 1035 N N . ILE A 1 131 ? 6.123 8.207 -1.700 1.00 93.69 131 ILE A N 1
ATOM 1036 C CA . ILE A 1 131 ? 7.504 7.878 -2.078 1.00 93.69 131 ILE A CA 1
ATOM 1037 C C . ILE A 1 131 ? 7.561 7.518 -3.563 1.00 93.69 131 ILE A C 1
ATOM 1039 O O . ILE A 1 131 ? 8.397 8.044 -4.293 1.00 93.69 131 ILE A O 1
ATOM 1043 N N . ARG A 1 132 ? 6.617 6.698 -4.030 1.00 89.38 132 ARG A N 1
ATOM 1044 C CA . ARG A 1 132 ? 6.495 6.327 -5.441 1.00 89.38 132 ARG A CA 1
ATOM 1045 C C . ARG A 1 132 ? 6.288 7.541 -6.356 1.00 89.38 132 ARG A C 1
ATOM 1047 O O . ARG A 1 132 ? 6.959 7.651 -7.378 1.00 89.38 132 ARG A O 1
ATOM 1054 N N . CYS A 1 133 ? 5.444 8.490 -5.951 1.00 90.25 133 CYS A N 1
ATOM 1055 C CA . CYS A 1 133 ? 5.234 9.755 -6.657 1.00 90.25 133 CYS A CA 1
ATOM 1056 C C . CYS A 1 133 ? 6.507 10.623 -6.705 1.00 90.25 133 CYS A C 1
ATOM 1058 O O . CYS A 1 133 ? 6.883 11.117 -7.766 1.00 90.25 133 CYS A O 1
ATOM 1060 N N . LEU A 1 134 ? 7.214 10.768 -5.578 1.00 89.25 134 LEU A N 1
ATOM 1061 C CA . LEU A 1 134 ? 8.463 11.535 -5.503 1.00 89.25 134 LEU A CA 1
ATOM 1062 C C . LEU A 1 134 ? 9.572 10.920 -6.363 1.00 89.25 134 LEU A C 1
ATOM 1064 O O . LEU A 1 134 ? 10.314 11.649 -7.016 1.00 89.25 134 LEU A O 1
ATOM 1068 N N . ILE A 1 135 ? 9.666 9.590 -6.400 1.00 85.25 135 ILE A N 1
ATOM 1069 C CA . ILE A 1 135 ? 10.624 8.879 -7.252 1.00 85.25 135 ILE A CA 1
ATOM 1070 C C . ILE A 1 135 ? 10.292 9.097 -8.731 1.00 85.25 135 ILE A C 1
ATOM 1072 O O . ILE A 1 135 ? 11.194 9.402 -9.505 1.00 85.25 135 ILE A O 1
ATOM 1076 N N . ALA A 1 136 ? 9.015 9.021 -9.117 1.00 83.31 136 ALA A N 1
ATOM 1077 C CA . ALA A 1 136 ? 8.585 9.293 -10.489 1.00 83.31 136 ALA A CA 1
ATOM 1078 C C . ALA A 1 136 ? 8.869 10.745 -10.927 1.00 83.31 136 ALA A C 1
ATOM 1080 O O . ALA A 1 136 ? 9.161 10.993 -12.094 1.00 83.31 136 ALA A O 1
ATOM 1081 N N . LEU A 1 137 ? 8.830 11.705 -9.995 1.00 84.00 137 LEU A N 1
ATOM 1082 C CA . LEU A 1 137 ? 9.238 13.091 -10.248 1.00 84.00 137 LEU A CA 1
ATOM 1083 C C . LEU A 1 137 ? 10.759 13.247 -10.393 1.00 84.00 137 LEU A C 1
ATOM 1085 O O . LEU A 1 137 ? 11.212 14.057 -11.198 1.00 84.00 137 LEU A O 1
ATOM 1089 N N . ALA A 1 138 ? 11.542 12.510 -9.602 1.00 80.88 138 ALA A N 1
ATOM 1090 C CA . ALA A 1 138 ? 12.998 12.643 -9.554 1.00 80.88 138 ALA A CA 1
ATOM 1091 C C . ALA A 1 138 ? 13.730 11.861 -10.659 1.00 80.88 138 ALA A C 1
ATOM 1093 O O . ALA A 1 138 ? 14.797 12.282 -11.100 1.00 80.88 138 ALA A O 1
ATOM 1094 N N . LEU A 1 139 ? 13.182 10.722 -11.092 1.00 72.12 139 LEU A N 1
ATOM 1095 C CA . LEU A 1 139 ? 13.811 9.784 -12.026 1.00 72.12 139 LEU A CA 1
ATOM 1096 C C . LEU A 1 139 ? 12.939 9.613 -13.274 1.00 72.12 139 LEU A C 1
ATOM 1098 O O . LEU A 1 139 ? 12.386 8.545 -13.532 1.00 72.12 139 LEU A O 1
ATOM 1102 N N . SER A 1 140 ? 12.833 10.684 -14.059 1.00 60.00 140 SER A N 1
ATOM 1103 C CA . SER A 1 140 ? 11.985 10.754 -15.254 1.00 60.00 140 SER A CA 1
ATOM 1104 C C . SER A 1 140 ? 12.371 9.790 -16.390 1.00 60.00 140 SER A C 1
ATOM 1106 O O . SER A 1 140 ? 11.584 9.619 -17.317 1.00 60.00 140 SER A O 1
ATOM 1108 N N . ASP A 1 141 ? 13.542 9.149 -16.330 1.00 55.34 141 ASP A N 1
ATOM 1109 C CA . ASP A 1 141 ? 14.057 8.252 -17.380 1.00 55.34 141 ASP A CA 1
ATOM 1110 C C . ASP A 1 141 ? 13.911 6.750 -17.057 1.00 55.34 141 ASP A C 1
ATOM 1112 O O . ASP A 1 141 ? 14.403 5.902 -17.805 1.00 55.34 141 ASP A O 1
ATOM 1116 N N . MET A 1 142 ? 13.246 6.366 -15.958 1.00 51.22 142 MET A N 1
ATOM 1117 C CA . MET A 1 142 ? 13.118 4.944 -15.614 1.00 51.22 142 MET A CA 1
ATOM 1118 C C . MET A 1 142 ? 12.042 4.210 -16.428 1.00 51.22 142 MET A C 1
ATOM 1120 O O . MET A 1 142 ? 10.858 4.538 -16.410 1.00 51.22 142 MET A O 1
ATOM 1124 N N . VAL A 1 143 ? 12.516 3.148 -17.085 1.00 48.00 143 VAL A N 1
ATOM 1125 C CA . VAL A 1 143 ? 11.979 2.279 -18.157 1.00 48.00 143 VAL A CA 1
ATOM 1126 C C . VAL A 1 143 ? 10.514 1.794 -18.031 1.00 48.00 143 VAL A C 1
ATOM 1128 O O . VAL A 1 143 ? 9.980 1.232 -18.987 1.00 48.00 143 VAL A O 1
ATOM 1131 N N . SER A 1 144 ? 9.803 2.055 -16.930 1.00 50.47 144 SER A N 1
ATOM 1132 C CA . SER A 1 144 ? 8.429 1.562 -16.713 1.00 50.47 144 SER A CA 1
ATOM 1133 C C . SER A 1 144 ? 7.308 2.612 -16.728 1.00 50.47 144 SER A C 1
ATOM 1135 O O . SER A 1 144 ? 6.147 2.210 -16.695 1.00 50.47 144 SER A O 1
ATOM 1137 N N . PHE A 1 145 ? 7.575 3.922 -16.827 1.00 54.22 145 PHE A N 1
ATOM 1138 C CA . PHE A 1 145 ? 6.537 4.928 -16.542 1.00 54.22 145 PHE A CA 1
ATOM 1139 C C . PHE A 1 145 ? 6.194 5.867 -17.706 1.00 54.22 145 PHE A C 1
ATOM 1141 O O . PHE A 1 145 ? 7.038 6.577 -18.242 1.00 54.22 145 PHE A O 1
ATOM 1148 N N . GLU A 1 146 ? 4.904 5.964 -18.039 1.00 60.53 146 GLU A N 1
ATOM 1149 C CA . GLU A 1 146 ? 4.352 7.244 -18.491 1.00 60.53 146 GLU A CA 1
ATOM 1150 C C . GLU A 1 146 ? 4.317 8.162 -17.261 1.00 60.53 146 GLU A C 1
ATOM 1152 O O . GLU A 1 146 ? 3.362 8.128 -16.483 1.00 60.53 146 GLU A O 1
ATOM 1157 N N . ASN A 1 147 ? 5.397 8.927 -17.043 1.00 68.94 147 ASN A N 1
ATOM 1158 C CA . ASN A 1 147 ? 5.645 9.697 -15.812 1.00 68.94 147 ASN A CA 1
ATOM 1159 C C . ASN A 1 147 ? 4.419 10.462 -15.299 1.00 68.94 147 ASN A C 1
ATOM 1161 O O . ASN A 1 147 ? 4.156 10.480 -14.101 1.00 68.94 147 ASN A O 1
ATOM 1165 N N . SER A 1 148 ? 3.631 11.061 -16.195 1.00 77.62 148 SER A N 1
ATOM 1166 C CA . SER A 1 148 ? 2.456 11.842 -15.803 1.00 77.62 148 SER A CA 1
ATOM 1167 C C . SER A 1 148 ? 1.353 10.998 -15.151 1.00 77.62 148 SER A C 1
ATOM 1169 O O . SER A 1 148 ? 0.793 11.420 -14.137 1.00 77.62 148 SER A O 1
ATOM 1171 N N . LEU A 1 149 ? 1.061 9.804 -15.681 1.00 83.81 149 LEU A N 1
ATOM 1172 C CA . LEU A 1 149 ? 0.021 8.933 -15.126 1.00 83.81 149 LEU A CA 1
ATOM 1173 C C . LEU A 1 149 ? 0.444 8.334 -13.787 1.00 83.81 149 LEU A C 1
ATOM 1175 O O . LEU A 1 149 ? -0.369 8.268 -12.870 1.00 83.81 149 LEU A O 1
ATOM 1179 N N . GLU A 1 150 ? 1.710 7.942 -13.652 1.00 85.12 150 GLU A N 1
ATOM 1180 C CA . GLU A 1 150 ? 2.241 7.397 -12.401 1.00 85.12 150 GLU A CA 1
ATOM 1181 C C . GLU A 1 150 ? 2.157 8.422 -11.263 1.00 85.12 150 GLU A C 1
ATOM 1183 O O . GLU A 1 150 ? 1.619 8.117 -10.199 1.00 85.12 150 GLU A O 1
ATOM 1188 N N . ILE A 1 151 ? 2.605 9.658 -11.513 1.00 89.12 151 ILE A N 1
ATOM 1189 C CA . ILE A 1 151 ? 2.528 10.767 -10.551 1.00 89.12 151 ILE A CA 1
ATOM 1190 C C . ILE A 1 151 ? 1.071 11.022 -10.147 1.00 89.12 151 ILE A C 1
ATOM 1192 O O . ILE A 1 151 ? 0.764 11.141 -8.958 1.00 89.12 151 ILE A O 1
ATOM 1196 N N . MET A 1 152 ? 0.161 11.074 -11.125 1.00 90.88 152 MET A N 1
ATOM 1197 C CA . MET A 1 152 ? -1.254 11.347 -10.881 1.00 90.88 152 MET A CA 1
ATOM 1198 C C . MET A 1 152 ? -1.920 10.240 -10.056 1.00 90.88 152 MET A C 1
ATOM 1200 O O . MET A 1 152 ? -2.572 10.532 -9.053 1.00 90.88 152 MET A O 1
ATOM 1204 N N . LEU A 1 153 ? -1.758 8.976 -10.453 1.00 92.44 153 LEU A N 1
ATOM 1205 C CA . LEU A 1 153 ? -2.388 7.842 -9.778 1.00 92.44 153 LEU A CA 1
ATOM 1206 C C . LEU A 1 153 ? -1.805 7.633 -8.377 1.00 92.44 153 LEU A C 1
ATOM 1208 O O . LEU A 1 153 ? -2.564 7.484 -7.418 1.00 92.44 153 LEU A O 1
ATOM 1212 N N . SER A 1 154 ? -0.479 7.697 -8.228 1.00 93.81 154 SER A N 1
ATOM 1213 C CA . SER A 1 154 ? 0.173 7.596 -6.920 1.00 93.81 154 SER A CA 1
ATOM 1214 C C . SER A 1 154 ? -0.231 8.750 -6.001 1.00 93.81 154 SER A C 1
ATOM 1216 O O . SER A 1 154 ? -0.595 8.521 -4.847 1.00 93.81 154 SER A O 1
ATOM 1218 N N . GLY A 1 155 ? -0.274 9.982 -6.515 1.00 94.25 155 GLY A N 1
ATOM 1219 C CA . GLY A 1 155 ? -0.775 11.139 -5.772 1.00 94.25 155 GLY A CA 1
ATOM 1220 C C . GLY A 1 155 ? -2.233 10.980 -5.328 1.00 94.25 155 GLY A C 1
ATOM 1221 O O . GLY A 1 155 ? -2.564 11.296 -4.185 1.00 94.25 155 GLY A O 1
ATOM 1222 N N . LEU A 1 156 ? -3.096 10.431 -6.189 1.00 96.12 156 LEU A N 1
ATOM 1223 C CA . LEU A 1 156 ? -4.507 10.196 -5.880 1.00 96.12 156 LEU A CA 1
ATOM 1224 C C . LEU A 1 156 ? -4.688 9.135 -4.790 1.00 96.12 156 LEU A C 1
ATOM 1226 O O . LEU A 1 156 ? -5.452 9.357 -3.849 1.00 96.12 156 LEU A O 1
ATOM 1230 N N . VAL A 1 157 ? -3.976 8.007 -4.874 1.00 96.81 157 VAL A N 1
ATOM 1231 C CA . VAL A 1 157 ? -4.047 6.953 -3.847 1.00 96.81 157 VAL A CA 1
ATOM 1232 C C . VAL A 1 157 ? -3.472 7.449 -2.521 1.00 96.81 157 VAL A C 1
ATOM 1234 O O . VAL A 1 157 ? -4.061 7.197 -1.465 1.00 96.81 157 VAL A O 1
ATOM 1237 N N . ALA A 1 158 ? -2.375 8.209 -2.558 1.00 97.56 158 ALA A N 1
ATOM 1238 C CA . ALA A 1 158 ? -1.824 8.851 -1.372 1.00 97.56 158 ALA A CA 1
ATOM 1239 C C . ALA A 1 158 ? -2.840 9.799 -0.720 1.00 97.56 158 ALA A C 1
ATOM 1241 O O . ALA A 1 158 ? -3.132 9.669 0.472 1.00 97.56 158 ALA A O 1
ATOM 1242 N N . PHE A 1 159 ? -3.431 10.704 -1.504 1.00 97.44 159 PHE A N 1
ATOM 1243 C CA . PHE A 1 159 ? -4.438 11.649 -1.031 1.00 97.44 159 PHE A CA 1
ATOM 1244 C C . PHE A 1 159 ? -5.650 10.934 -0.429 1.00 97.44 159 PHE A C 1
ATOM 1246 O O . PHE A 1 159 ? -6.035 11.231 0.701 1.00 97.44 159 PHE A O 1
ATOM 1253 N N . ALA A 1 160 ? -6.211 9.947 -1.135 1.00 97.12 160 ALA A N 1
ATOM 1254 C CA . ALA A 1 160 ? -7.335 9.155 -0.644 1.00 97.12 160 ALA A CA 1
ATOM 1255 C C . ALA A 1 160 ? -6.998 8.456 0.682 1.00 97.12 160 ALA A C 1
ATOM 1257 O O . ALA A 1 160 ? -7.835 8.394 1.586 1.00 97.12 160 ALA A O 1
ATOM 1258 N N . SER A 1 161 ? -5.758 7.984 0.827 1.00 96.56 161 SER A N 1
ATOM 1259 C CA . SER A 1 161 ? -5.315 7.291 2.032 1.00 96.56 161 SER A CA 1
ATOM 1260 C C . SER A 1 161 ? -5.212 8.224 3.236 1.00 96.56 161 SER A C 1
ATOM 1262 O O . SER A 1 161 ? -5.763 7.925 4.297 1.00 96.56 161 SER A O 1
ATOM 1264 N N . PHE A 1 162 ? -4.591 9.394 3.077 1.00 95.94 162 PHE A N 1
ATOM 1265 C CA . PHE A 1 162 ? -4.525 10.390 4.150 1.00 95.94 162 PHE A CA 1
ATOM 1266 C C . PHE A 1 162 ? -5.884 11.017 4.461 1.00 95.94 162 PHE A C 1
ATOM 1268 O O . PHE A 1 162 ? -6.184 11.269 5.628 1.00 95.94 162 PHE A O 1
ATOM 1275 N N . PHE A 1 163 ? -6.741 11.203 3.458 1.00 95.19 163 PHE A N 1
ATOM 1276 C CA . PHE A 1 163 ? -8.114 11.650 3.671 1.00 95.19 163 PHE A CA 1
ATOM 1277 C C . PHE A 1 163 ? -8.915 10.630 4.492 1.00 95.19 163 PHE A C 1
ATOM 1279 O O . PHE A 1 163 ? -9.644 11.000 5.413 1.00 95.19 163 PHE A O 1
ATOM 1286 N N . ALA A 1 164 ? -8.729 9.331 4.238 1.00 93.88 164 ALA A N 1
ATOM 1287 C CA . ALA A 1 164 ? -9.318 8.283 5.064 1.00 93.88 164 ALA A CA 1
ATOM 1288 C C . ALA A 1 164 ? -8.786 8.314 6.508 1.00 93.88 164 ALA A C 1
ATOM 1290 O O . ALA A 1 164 ? -9.581 8.178 7.436 1.00 93.88 164 ALA A O 1
ATOM 1291 N N . VAL A 1 165 ? -7.484 8.554 6.718 1.00 93.25 165 VAL A N 1
ATOM 1292 C CA . VAL A 1 165 ? -6.906 8.750 8.065 1.00 93.25 165 VAL A CA 1
ATOM 1293 C C . VAL A 1 165 ? -7.526 9.960 8.765 1.00 93.25 165 VAL A C 1
ATOM 1295 O O . VAL A 1 165 ? -7.875 9.869 9.940 1.00 93.25 165 VAL A O 1
ATOM 1298 N N . TYR A 1 166 ? -7.705 11.075 8.056 1.00 91.69 166 TYR A N 1
ATOM 1299 C CA . TYR A 1 166 ? -8.348 12.275 8.590 1.00 91.69 166 TYR A CA 1
ATOM 1300 C C . TYR A 1 166 ? -9.794 11.998 9.030 1.00 91.69 166 TYR A C 1
ATOM 1302 O O . TYR A 1 166 ? -10.173 12.311 10.160 1.00 91.69 166 TYR A O 1
ATOM 1310 N N . ASN A 1 167 ? -10.575 11.314 8.190 1.00 90.94 167 ASN A N 1
ATOM 1311 C CA . ASN A 1 167 ? -11.942 10.912 8.529 1.00 90.94 167 ASN A CA 1
ATOM 1312 C C . ASN A 1 167 ? -11.983 9.932 9.708 1.00 90.94 167 ASN A C 1
ATOM 1314 O O . ASN A 1 167 ? -12.861 10.021 10.565 1.00 90.94 167 ASN A O 1
ATOM 1318 N N . LEU A 1 168 ? -11.019 9.012 9.777 1.00 88.50 168 LEU A N 1
ATOM 1319 C CA . LEU A 1 168 ? -10.854 8.097 10.901 1.00 88.50 168 LEU A CA 1
ATOM 1320 C C . LEU A 1 168 ? -10.510 8.835 12.193 1.00 88.50 168 LEU A C 1
ATOM 1322 O O . LEU A 1 168 ? -10.975 8.398 13.239 1.00 88.50 168 LEU A O 1
ATOM 1326 N N . ALA A 1 169 ? -9.719 9.910 12.136 1.00 87.81 169 ALA A N 1
ATOM 1327 C CA . ALA A 1 169 ? -9.285 10.692 13.295 1.00 87.81 169 ALA A CA 1
ATOM 1328 C C . ALA A 1 169 ? -10.444 11.441 13.965 1.00 87.81 169 ALA A C 1
ATOM 1330 O O . ALA A 1 169 ? -10.448 11.599 15.191 1.00 87.81 169 ALA A O 1
ATOM 1331 N N . GLY A 1 170 ? -11.440 11.851 13.172 1.00 80.19 170 GLY A N 1
ATOM 1332 C CA . GLY A 1 170 ? -12.653 12.497 13.649 1.00 80.19 170 GLY A CA 1
ATOM 1333 C C . GLY A 1 170 ? -13.390 11.654 14.695 1.00 80.19 170 GLY A C 1
ATOM 1334 O O . GLY A 1 170 ? -13.712 10.476 14.489 1.00 80.19 170 GLY A O 1
ATOM 1335 N N . LYS A 1 171 ? -13.699 12.271 15.839 1.00 61.12 171 LYS A N 1
ATOM 1336 C CA . LYS A 1 171 ? -14.724 11.751 16.746 1.00 61.12 171 LYS A CA 1
ATOM 1337 C C . LYS A 1 171 ? -16.062 11.915 16.033 1.00 61.12 171 LYS A C 1
ATOM 1339 O O . LYS A 1 171 ? -16.528 13.034 15.862 1.00 61.12 171 LYS A O 1
ATOM 1344 N N . THR A 1 172 ? -16.667 10.813 15.605 1.00 53.12 172 THR A N 1
ATOM 1345 C CA . THR A 1 172 ? -18.115 10.804 15.380 1.00 53.12 172 THR A CA 1
ATOM 1346 C C . THR A 1 172 ? -18.739 11.001 16.756 1.00 53.12 172 THR A C 1
ATOM 1348 O O . THR A 1 172 ? -18.720 10.067 17.558 1.00 53.12 172 THR A O 1
ATOM 1351 N N . THR A 1 173 ? -19.123 12.243 17.057 1.00 44.34 173 THR A N 1
ATOM 1352 C CA . THR A 1 173 ? 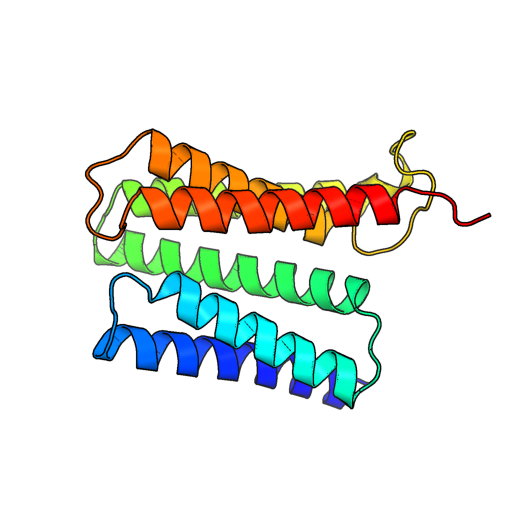-20.096 12.579 18.105 1.00 44.34 173 THR A CA 1
ATOM 1353 C C . THR A 1 173 ? -21.372 11.784 17.916 1.00 44.34 173 THR A C 1
ATOM 1355 O O . THR A 1 173 ? -21.760 11.606 16.738 1.00 44.34 173 THR A O 1
#

Radius of gyration: 16.66 Å; chains: 1; bounding box: 42×34×44 Å

Sequence (173 aa):
MASQIFTVAFYILFGLVIGGVGAHYYLPKFTFWISFMGAVIGLWIGVTRYRLRIFETIEAAVAGALLILASVHIIELLEELNMISGIWEGVVIALIILYYLLGKHYKKFTWYASGRVGFAGMSVIGIYFIIRCLIALALSDMVSFENSLEIMLSGLVAFASFFAVYNLAGKTT